Protein AF-A0A2N6EUB7-F1 (afdb_monomer_lite)

Radius of gyration: 31.18 Å; chains: 1; bounding box: 79×33×100 Å

Foldseek 3Di:
DPDPDPPPPPVVVVVVVVVVVVVVVVVVVVVVVLVVVLVVLVVVLVVLVVVLVVLVVVLVVQVVVCVVVVHPPSCPDPVNVVSVVVNVVSVVVSVVSVVVSVVSVVVDDDPPPPPPPPPDDDDDDDDDDDDD

pLDDT: mean 73.13, std 19.2, range [35.75, 94.56]

Structure (mmCIF, N/CA/C/O backbone):
data_AF-A0A2N6EUB7-F1
#
_entry.id   AF-A0A2N6EUB7-F1
#
loop_
_atom_site.group_PDB
_atom_site.id
_atom_site.type_symbol
_atom_site.label_atom_id
_atom_site.label_alt_id
_atom_site.label_comp_id
_atom_site.label_asym_id
_atom_site.label_entity_id
_atom_site.label_seq_id
_atom_site.pdbx_PDB_ins_code
_atom_site.Cartn_x
_atom_site.Cartn_y
_atom_site.Cartn_z
_atom_site.occupancy
_atom_site.B_iso_or_equiv
_atom_site.auth_seq_id
_atom_site.auth_comp_id
_atom_site.auth_asym_id
_atom_site.auth_atom_id
_atom_site.pdbx_PDB_model_num
ATOM 1 N N . MET A 1 1 ? 35.636 -4.185 -70.406 1.00 39.06 1 MET A N 1
ATOM 2 C CA . MET A 1 1 ? 34.846 -4.947 -69.420 1.00 39.06 1 MET A CA 1
ATOM 3 C C . MET A 1 1 ? 35.504 -4.738 -68.073 1.00 39.06 1 MET A C 1
ATOM 5 O O . MET A 1 1 ? 36.565 -5.309 -67.905 1.00 39.06 1 MET A O 1
ATOM 9 N N . SER A 1 2 ? 34.969 -3.853 -67.227 1.00 45.47 2 SER A N 1
ATOM 10 C CA . SER A 1 2 ? 35.241 -3.767 -65.776 1.00 45.47 2 SER A CA 1
ATOM 11 C C . SER A 1 2 ? 34.414 -2.616 -65.186 1.00 45.47 2 SER A C 1
ATOM 13 O O . SER A 1 2 ? 34.961 -1.641 -64.689 1.00 45.47 2 SER A O 1
ATOM 15 N N . GLU A 1 3 ? 33.090 -2.704 -65.286 1.00 44.22 3 GLU A N 1
ATOM 16 C CA . GLU A 1 3 ? 32.168 -1.803 -64.581 1.00 44.22 3 GLU A CA 1
ATOM 17 C C . GLU A 1 3 ? 30.992 -2.627 -64.061 1.00 44.22 3 GLU A C 1
ATOM 19 O O . GLU A 1 3 ? 29.891 -2.556 -64.580 1.00 44.22 3 GLU A O 1
ATOM 24 N N . GLU A 1 4 ? 31.244 -3.483 -63.074 1.00 44.09 4 GLU A N 1
ATOM 25 C CA . GLU A 1 4 ? 30.189 -4.172 -62.324 1.00 44.09 4 GLU A CA 1
ATOM 26 C C . GLU A 1 4 ? 30.834 -4.789 -61.083 1.00 44.09 4 GLU A C 1
ATOM 28 O O . GLU A 1 4 ? 31.310 -5.911 -61.144 1.00 44.09 4 GLU A O 1
ATOM 33 N N . LEU A 1 5 ? 30.989 -4.025 -59.991 1.00 45.25 5 LEU A N 1
ATOM 34 C CA . LEU A 1 5 ? 31.312 -4.584 -58.659 1.00 45.25 5 LEU A CA 1
ATOM 35 C C . LEU A 1 5 ? 31.194 -3.575 -57.496 1.00 45.25 5 LEU A C 1
ATOM 37 O O . LEU A 1 5 ? 31.810 -3.760 -56.451 1.00 45.25 5 LEU A O 1
ATOM 41 N N . HIS A 1 6 ? 30.420 -2.494 -57.640 1.00 41.09 6 HIS A N 1
ATOM 42 C CA . HIS A 1 6 ? 30.277 -1.492 -56.567 1.00 41.09 6 HIS A CA 1
ATOM 43 C C . HIS A 1 6 ? 28.843 -1.257 -56.073 1.00 41.09 6 HIS A C 1
ATOM 45 O O . HIS A 1 6 ? 28.646 -0.375 -55.243 1.00 41.09 6 HIS A O 1
ATOM 51 N N . SER A 1 7 ? 27.854 -2.056 -56.495 1.00 44.34 7 SER A N 1
ATOM 52 C CA . SER A 1 7 ? 26.453 -1.816 -56.105 1.00 44.34 7 SER A CA 1
ATOM 53 C C . SER A 1 7 ? 25.898 -2.723 -54.993 1.00 44.34 7 SER A C 1
ATOM 55 O O . SER A 1 7 ? 24.921 -2.341 -54.363 1.00 44.34 7 SER A O 1
ATOM 57 N N . GLU A 1 8 ? 26.511 -3.869 -54.666 1.00 46.56 8 GLU A N 1
ATOM 58 C CA . GLU A 1 8 ? 25.939 -4.806 -53.666 1.00 46.56 8 GLU A CA 1
ATOM 59 C C . GLU A 1 8 ? 26.343 -4.527 -52.202 1.00 46.56 8 GLU A C 1
ATOM 61 O O . GLU A 1 8 ? 25.700 -5.005 -51.268 1.00 46.56 8 GLU A O 1
ATOM 66 N N . ASN A 1 9 ? 27.392 -3.737 -51.943 1.00 48.81 9 ASN A N 1
ATOM 67 C CA . ASN A 1 9 ? 27.909 -3.563 -50.574 1.00 48.81 9 ASN A CA 1
ATOM 68 C C . ASN A 1 9 ? 27.291 -2.368 -49.812 1.00 48.81 9 ASN A C 1
ATOM 70 O O . ASN A 1 9 ? 27.388 -2.284 -48.584 1.00 48.81 9 ASN A O 1
ATOM 74 N N . GLN A 1 10 ? 26.638 -1.438 -50.515 1.00 49.88 10 GLN A N 1
ATOM 75 C CA . GLN A 1 10 ? 26.105 -0.204 -49.924 1.00 49.88 10 GLN A CA 1
ATOM 76 C C . GLN A 1 10 ? 24.672 -0.368 -49.381 1.00 49.88 10 GLN A C 1
ATOM 78 O O . GLN A 1 10 ? 24.338 0.244 -48.362 1.00 49.88 10 GLN A O 1
ATOM 83 N N . GLU A 1 11 ? 23.865 -1.262 -49.967 1.00 49.97 11 GLU A N 1
ATOM 84 C CA . GLU A 1 11 ? 22.542 -1.639 -49.438 1.00 49.97 11 GLU A CA 1
ATOM 85 C C . GLU A 1 11 ? 22.663 -2.352 -48.075 1.00 49.97 11 GLU A C 1
ATOM 87 O O . GLU A 1 11 ? 21.893 -2.077 -47.155 1.00 49.97 11 GLU A O 1
ATOM 92 N N . SER A 1 12 ? 23.719 -3.150 -47.851 1.00 61.69 12 SER A N 1
ATOM 93 C CA . SER A 1 12 ? 23.870 -3.914 -46.599 1.00 61.69 12 SER A CA 1
ATOM 94 C C . SER A 1 12 ? 24.212 -3.061 -45.370 1.00 61.69 12 SER A C 1
ATOM 96 O O . SER A 1 12 ? 23.801 -3.395 -44.257 1.00 61.69 12 SER A O 1
ATOM 98 N N . ARG A 1 13 ? 24.982 -1.971 -45.515 1.00 59.66 13 ARG A N 1
ATOM 99 C CA . ARG A 1 13 ? 25.450 -1.170 -44.364 1.00 59.66 13 ARG A CA 1
ATOM 100 C C . ARG A 1 13 ? 24.370 -0.211 -43.872 1.00 59.66 13 ARG A C 1
ATOM 102 O O . ARG A 1 13 ? 24.152 -0.111 -42.666 1.00 59.66 13 ARG A O 1
ATOM 109 N N . SER A 1 14 ? 23.660 0.423 -44.801 1.00 66.00 14 SER A N 1
ATOM 110 C CA . SER A 1 14 ? 22.545 1.327 -44.509 1.00 66.00 14 SER A CA 1
ATOM 111 C C . SER A 1 14 ? 21.361 0.579 -43.897 1.00 66.00 14 SER A C 1
ATOM 113 O O . SER A 1 14 ? 20.787 1.051 -42.918 1.00 66.00 14 SER A O 1
ATOM 115 N N . GLU A 1 15 ? 21.053 -0.632 -44.374 1.00 68.31 15 GLU A N 1
ATOM 116 C CA . GLU A 1 15 ? 20.043 -1.491 -43.746 1.00 68.31 15 GLU A CA 1
ATOM 117 C C . GLU A 1 15 ? 20.449 -1.976 -42.352 1.00 68.31 15 GLU A C 1
ATOM 119 O O . GLU A 1 15 ? 19.606 -2.048 -41.457 1.00 68.31 15 GLU A O 1
ATOM 124 N N . LYS A 1 16 ? 21.731 -2.295 -42.128 1.00 70.75 16 LYS A N 1
ATOM 125 C CA . LYS A 1 16 ? 22.238 -2.659 -40.794 1.00 70.75 16 LYS A CA 1
ATOM 126 C C . LYS A 1 16 ? 22.102 -1.499 -39.812 1.00 70.75 16 LYS A C 1
ATOM 128 O O . LYS A 1 16 ? 21.657 -1.727 -38.690 1.00 70.75 16 LYS A O 1
ATOM 133 N N . ILE A 1 17 ? 22.414 -0.274 -40.242 1.00 74.50 17 ILE A N 1
ATOM 134 C CA . ILE A 1 17 ? 22.230 0.941 -39.436 1.00 74.50 17 ILE A CA 1
ATOM 135 C C . ILE A 1 17 ? 20.738 1.163 -39.163 1.00 74.50 17 ILE A C 1
ATOM 137 O O . ILE A 1 17 ? 20.356 1.301 -38.008 1.00 74.50 17 ILE A O 1
ATOM 141 N N . TRP A 1 18 ? 19.868 1.067 -40.173 1.00 74.19 18 TRP A N 1
ATOM 142 C CA . TRP A 1 18 ? 18.416 1.200 -39.989 1.00 74.19 18 TRP A CA 1
ATOM 143 C C . TRP A 1 18 ? 17.823 0.148 -39.048 1.00 74.19 18 TRP A C 1
ATOM 145 O O . TRP A 1 18 ? 16.985 0.461 -38.200 1.00 74.19 18 TRP A O 1
ATOM 155 N N . ARG A 1 19 ? 18.261 -1.109 -39.160 1.00 68.62 19 ARG A N 1
ATOM 156 C CA . ARG A 1 19 ? 17.838 -2.192 -38.262 1.00 68.62 19 ARG A CA 1
ATOM 157 C C . ARG A 1 19 ? 18.368 -1.985 -36.847 1.00 68.62 19 ARG A C 1
ATOM 159 O O . ARG A 1 19 ? 17.623 -2.242 -35.906 1.00 68.62 19 ARG A O 1
ATOM 166 N N . ALA A 1 20 ? 19.605 -1.515 -36.688 1.00 65.44 20 ALA A N 1
ATOM 167 C CA . ALA A 1 20 ? 20.175 -1.178 -35.387 1.00 65.44 20 ALA A CA 1
ATOM 168 C C . ALA A 1 20 ? 19.400 -0.025 -34.738 1.00 65.44 20 ALA A C 1
ATOM 170 O O . ALA A 1 20 ? 18.881 -0.194 -33.642 1.00 65.44 20 ALA A O 1
ATOM 171 N N . THR A 1 21 ? 19.190 1.084 -35.449 1.00 67.25 21 THR A N 1
ATOM 172 C CA . THR A 1 21 ? 18.419 2.237 -34.967 1.00 67.25 21 THR A CA 1
ATOM 173 C C . THR A 1 21 ? 16.974 1.862 -34.633 1.00 67.25 21 THR A C 1
ATOM 175 O O . THR A 1 21 ? 16.490 2.213 -33.560 1.00 67.25 21 THR A O 1
ATOM 178 N N . ARG A 1 22 ? 16.283 1.078 -35.476 1.00 66.31 22 ARG A N 1
ATOM 179 C CA . ARG A 1 22 ? 14.918 0.595 -35.186 1.00 66.31 22 ARG A CA 1
ATOM 180 C C . ARG A 1 22 ? 14.870 -0.298 -33.947 1.00 66.31 22 ARG A C 1
ATOM 182 O O . ARG A 1 22 ? 13.934 -0.183 -33.160 1.00 66.31 22 ARG A O 1
ATOM 189 N N . ARG A 1 23 ? 15.857 -1.180 -33.764 1.00 64.88 23 ARG A N 1
ATOM 190 C CA . ARG A 1 23 ? 15.958 -2.032 -32.569 1.00 64.88 23 ARG A CA 1
ATOM 191 C C . ARG A 1 23 ? 16.244 -1.209 -31.319 1.00 64.88 23 ARG A C 1
ATOM 193 O O . ARG A 1 23 ? 15.589 -1.441 -30.311 1.00 64.88 23 ARG A O 1
ATOM 200 N N . THR A 1 24 ? 17.144 -0.231 -31.388 1.00 68.00 24 THR A N 1
ATOM 201 C CA . THR A 1 24 ? 17.463 0.653 -30.260 1.00 68.00 24 THR A CA 1
ATOM 202 C C . THR A 1 24 ? 16.269 1.518 -29.877 1.00 68.00 24 THR A C 1
ATOM 204 O O . THR A 1 24 ? 15.943 1.582 -28.700 1.00 68.00 24 THR A O 1
ATOM 207 N N . ILE A 1 25 ? 15.555 2.105 -30.844 1.00 62.03 25 ILE A N 1
ATOM 208 C CA . ILE A 1 25 ? 14.330 2.876 -30.576 1.00 62.03 25 ILE A CA 1
ATOM 209 C C . ILE A 1 25 ? 13.258 1.971 -29.962 1.00 62.03 25 ILE A C 1
ATOM 211 O O . ILE A 1 25 ? 12.709 2.298 -28.915 1.00 62.03 25 ILE A O 1
ATOM 215 N N . SER A 1 26 ? 13.001 0.804 -30.562 1.00 61.91 26 SER A N 1
ATOM 216 C CA . SER A 1 26 ? 12.022 -0.159 -30.042 1.00 61.91 26 SER A CA 1
ATOM 217 C C . SER A 1 26 ? 12.367 -0.627 -28.625 1.00 61.91 26 SER A C 1
ATOM 219 O O . SER A 1 26 ? 11.474 -0.747 -27.792 1.00 61.91 26 SER A O 1
ATOM 221 N N . SER A 1 27 ? 13.647 -0.876 -28.346 1.00 66.62 27 SER A N 1
ATOM 222 C CA . SER A 1 27 ? 14.140 -1.283 -27.028 1.00 66.62 27 SER A CA 1
ATOM 223 C C . SER A 1 27 ? 14.044 -0.142 -26.013 1.00 66.62 27 SER A C 1
ATOM 225 O O . SER A 1 27 ? 13.518 -0.335 -24.923 1.00 66.62 27 SER A O 1
ATOM 227 N N . ALA A 1 28 ? 14.452 1.075 -26.378 1.00 62.16 28 ALA A N 1
ATOM 228 C CA . ALA A 1 28 ? 14.370 2.249 -25.513 1.00 62.16 28 ALA A CA 1
ATOM 229 C C . ALA A 1 28 ? 12.917 2.606 -25.162 1.00 62.16 28 ALA A C 1
ATOM 231 O O . ALA A 1 28 ? 12.615 2.870 -24.001 1.00 62.16 28 ALA A O 1
ATOM 232 N N . THR A 1 29 ? 11.993 2.551 -26.131 1.00 64.31 29 THR A N 1
ATOM 233 C CA . THR A 1 29 ? 10.558 2.757 -25.873 1.00 64.31 29 THR A CA 1
ATOM 234 C C . THR A 1 29 ? 9.980 1.652 -24.985 1.00 64.31 29 THR A C 1
ATOM 236 O O . THR A 1 29 ? 9.208 1.943 -24.073 1.00 64.31 29 THR A O 1
ATOM 239 N N . PHE A 1 30 ? 10.377 0.392 -25.194 1.00 66.62 30 PHE A N 1
ATOM 240 C CA . PHE A 1 30 ? 9.962 -0.725 -24.343 1.00 66.62 30 PHE A CA 1
ATOM 241 C C . PHE A 1 30 ? 10.462 -0.569 -22.894 1.00 66.62 30 PHE A C 1
ATOM 243 O O . PHE A 1 30 ? 9.667 -0.670 -21.960 1.00 66.62 30 PHE A O 1
ATOM 250 N N . ARG A 1 31 ? 11.740 -0.213 -22.702 1.00 69.31 31 ARG A N 1
ATOM 251 C CA . ARG A 1 31 ? 12.343 0.050 -21.380 1.00 69.31 31 ARG A CA 1
ATOM 252 C C . ARG A 1 31 ? 11.696 1.246 -20.676 1.00 69.31 31 ARG A C 1
ATOM 254 O O . ARG A 1 31 ? 11.386 1.158 -19.492 1.00 69.31 31 ARG A O 1
ATOM 261 N N . ALA A 1 32 ? 11.426 2.336 -21.398 1.00 72.62 32 ALA A N 1
ATOM 262 C CA . ALA A 1 32 ? 10.741 3.506 -20.844 1.00 72.62 32 ALA A CA 1
ATOM 263 C C . ALA A 1 32 ? 9.320 3.167 -20.364 1.00 72.62 32 ALA A C 1
ATOM 265 O O . ALA A 1 32 ? 8.902 3.603 -19.289 1.00 72.62 32 ALA A O 1
ATOM 266 N N . ASN A 1 33 ? 8.596 2.340 -21.125 1.00 77.12 33 ASN A N 1
ATOM 267 C CA . ASN A 1 33 ? 7.281 1.856 -20.718 1.00 77.12 33 ASN A CA 1
ATOM 268 C C . ASN A 1 33 ? 7.369 0.987 -19.456 1.00 77.12 33 ASN A C 1
ATOM 270 O O . ASN A 1 33 ? 6.616 1.228 -18.516 1.00 77.12 33 ASN A O 1
ATOM 274 N N . GLN A 1 34 ? 8.307 0.039 -19.381 1.00 75.31 34 GLN A N 1
ATOM 275 C CA . GLN A 1 34 ? 8.497 -0.783 -18.179 1.00 75.31 34 GLN A CA 1
ATOM 276 C C . GLN A 1 34 ? 8.876 0.047 -16.947 1.00 75.31 34 GLN A C 1
ATOM 278 O O . GLN A 1 34 ? 8.294 -0.151 -15.881 1.00 75.31 34 GLN A O 1
ATOM 283 N N . TYR A 1 35 ? 9.764 1.036 -17.088 1.00 79.50 35 TYR A N 1
ATOM 284 C CA . TYR A 1 35 ? 10.100 1.947 -15.992 1.00 79.50 35 TYR A CA 1
ATOM 285 C C . TYR A 1 35 ? 8.871 2.710 -15.492 1.00 79.50 35 TYR A C 1
ATOM 287 O O . TYR A 1 35 ? 8.626 2.780 -14.287 1.00 79.50 35 TYR A O 1
ATOM 295 N N . LYS A 1 36 ? 8.044 3.223 -16.412 1.00 85.06 36 LYS A N 1
ATOM 296 C CA . LYS A 1 36 ? 6.778 3.876 -16.066 1.00 85.06 36 LYS A CA 1
ATOM 297 C C . LYS A 1 36 ? 5.860 2.943 -15.270 1.00 85.06 36 LYS A C 1
ATOM 299 O O . LYS A 1 36 ? 5.290 3.379 -14.272 1.00 85.06 36 LYS A O 1
ATOM 304 N N . TYR A 1 37 ? 5.743 1.674 -15.667 1.00 84.25 37 TYR A N 1
ATOM 305 C CA . TYR A 1 37 ? 4.953 0.686 -14.924 1.00 84.25 37 TYR A CA 1
ATOM 306 C C . TYR A 1 37 ? 5.517 0.418 -13.524 1.00 84.25 37 TYR A C 1
ATOM 308 O O . TYR A 1 37 ? 4.749 0.407 -12.565 1.00 84.25 37 TYR A O 1
ATOM 316 N N . VAL A 1 38 ? 6.839 0.272 -13.378 1.00 84.62 38 VAL A N 1
ATOM 317 C CA . VAL A 1 38 ? 7.488 0.090 -12.066 1.00 84.62 38 VAL A CA 1
ATOM 318 C C . VAL A 1 38 ? 7.243 1.292 -11.160 1.00 84.62 38 VAL A C 1
ATOM 320 O O . VAL A 1 38 ? 6.888 1.123 -9.996 1.00 84.62 38 VAL A O 1
ATOM 323 N N . VAL A 1 39 ? 7.414 2.512 -11.676 1.00 86.88 39 VAL A N 1
ATOM 324 C CA . VAL A 1 39 ? 7.174 3.737 -10.902 1.00 86.88 39 VAL A CA 1
ATOM 325 C C . VAL A 1 39 ? 5.714 3.825 -10.469 1.00 86.88 39 VAL A C 1
ATOM 327 O O . VAL A 1 39 ? 5.458 4.092 -9.297 1.00 86.88 39 VAL A O 1
ATOM 330 N N . GLN A 1 40 ? 4.764 3.545 -11.364 1.00 85.62 40 GLN A N 1
ATOM 331 C CA . GLN A 1 40 ? 3.343 3.549 -11.014 1.00 85.62 40 GLN A CA 1
ATOM 332 C C . GLN A 1 40 ? 3.030 2.519 -9.921 1.00 85.62 40 GLN A C 1
ATOM 334 O O . GLN A 1 40 ? 2.434 2.873 -8.910 1.00 85.62 40 GLN A O 1
ATOM 339 N N . LYS A 1 41 ? 3.514 1.279 -10.058 1.00 88.62 41 LYS A N 1
ATOM 340 C CA . LYS A 1 41 ? 3.318 0.237 -9.039 1.00 88.62 41 LYS A CA 1
ATOM 341 C C . LYS A 1 41 ? 3.960 0.594 -7.699 1.00 88.62 41 LYS A C 1
ATOM 343 O O . LYS A 1 41 ? 3.388 0.304 -6.656 1.00 88.62 41 LYS A O 1
ATOM 348 N N . LYS A 1 42 ? 5.115 1.269 -7.698 1.00 87.56 42 LYS A N 1
ATOM 349 C CA . LYS A 1 42 ? 5.736 1.789 -6.467 1.00 87.56 42 LYS A CA 1
ATOM 350 C C . LYS A 1 42 ? 4.900 2.879 -5.802 1.00 87.56 42 LYS A C 1
ATOM 352 O O . LYS A 1 42 ? 4.830 2.920 -4.576 1.00 87.56 42 LYS A O 1
ATOM 357 N N . ILE A 1 43 ? 4.281 3.761 -6.588 1.00 91.62 43 ILE A N 1
ATOM 358 C CA . ILE A 1 43 ? 3.345 4.766 -6.070 1.00 91.62 43 ILE A CA 1
ATOM 359 C C . ILE A 1 43 ? 2.149 4.064 -5.424 1.00 91.62 43 ILE A C 1
ATOM 361 O O . ILE A 1 43 ? 1.791 4.394 -4.292 1.00 91.62 43 ILE A O 1
ATOM 365 N N . ASP A 1 44 ? 1.585 3.066 -6.105 1.00 90.25 44 ASP A N 1
ATOM 366 C CA . ASP A 1 44 ? 0.447 2.293 -5.610 1.00 90.25 44 ASP A CA 1
ATOM 367 C C . ASP A 1 44 ? 0.811 1.540 -4.316 1.00 90.25 44 ASP A C 1
ATOM 369 O O . ASP A 1 44 ? 0.077 1.618 -3.331 1.00 90.25 44 ASP A O 1
ATOM 373 N N . LEU A 1 45 ? 1.991 0.910 -4.261 1.00 90.56 45 LEU A N 1
ATOM 374 C CA . LEU A 1 45 ? 2.525 0.260 -3.058 1.00 90.56 45 LEU A CA 1
ATOM 375 C C . LEU A 1 45 ? 2.670 1.255 -1.898 1.00 90.56 45 LEU A C 1
ATOM 377 O O . LEU A 1 45 ? 2.234 0.986 -0.780 1.00 90.56 45 LEU A O 1
ATOM 381 N N . GLY A 1 46 ? 3.220 2.443 -2.163 1.00 90.06 46 GLY A N 1
ATOM 382 C CA . GLY A 1 46 ? 3.323 3.506 -1.165 1.00 90.06 46 GLY A CA 1
ATOM 383 C C . GLY A 1 46 ? 1.958 3.972 -0.646 1.00 90.06 46 GLY A C 1
ATOM 384 O O . GLY A 1 46 ? 1.810 4.247 0.545 1.00 90.06 46 GLY A O 1
ATOM 385 N N . ALA A 1 47 ? 0.943 4.037 -1.510 1.00 93.12 47 ALA A N 1
ATOM 386 C CA . ALA A 1 47 ? -0.425 4.351 -1.103 1.00 93.12 47 ALA A CA 1
ATOM 387 C C . ALA A 1 47 ? -1.036 3.242 -0.229 1.00 93.12 47 ALA A C 1
ATOM 389 O O . ALA A 1 47 ? -1.703 3.547 0.764 1.00 93.12 47 ALA A O 1
ATOM 390 N N . VAL A 1 48 ? -0.775 1.969 -0.548 1.00 92.19 48 VAL A N 1
ATOM 391 C CA . VAL A 1 48 ? -1.200 0.822 0.270 1.00 92.19 48 VAL A CA 1
ATOM 392 C C . VAL A 1 48 ? -0.538 0.857 1.648 1.00 92.19 48 VAL A C 1
ATOM 394 O O . VAL A 1 48 ? -1.248 0.735 2.644 1.00 92.19 48 VAL A O 1
ATOM 397 N N . HIS A 1 49 ? 0.772 1.108 1.736 1.00 92.31 49 HIS A N 1
ATOM 398 C CA . HIS A 1 49 ? 1.474 1.235 3.021 1.00 92.31 49 HIS A CA 1
ATOM 399 C C . HIS A 1 49 ? 0.905 2.361 3.888 1.00 92.31 49 HIS A C 1
ATOM 401 O O . HIS A 1 49 ? 0.549 2.119 5.038 1.00 92.31 49 HIS A O 1
ATOM 407 N N . LYS A 1 50 ? 0.674 3.552 3.319 1.00 93.94 50 LYS A N 1
ATOM 408 C CA . LYS A 1 50 ? 0.014 4.652 4.049 1.00 93.94 50 LYS A CA 1
ATOM 409 C C . LYS A 1 50 ? -1.363 4.257 4.581 1.00 93.94 50 LYS A C 1
ATOM 411 O O . LYS A 1 50 ? -1.754 4.668 5.670 1.00 93.94 50 LYS A O 1
ATOM 416 N N . LYS A 1 51 ? -2.118 3.467 3.814 1.00 92.56 51 LYS A N 1
ATOM 417 C CA . LYS A 1 51 ? -3.432 2.978 4.236 1.00 92.56 51 LYS A CA 1
ATOM 418 C C . LYS A 1 51 ? -3.326 1.951 5.365 1.00 92.56 51 LYS A C 1
ATOM 420 O O . LYS A 1 51 ? -4.161 1.976 6.262 1.00 92.56 51 LYS A O 1
ATOM 425 N N . ILE A 1 52 ? -2.312 1.085 5.344 1.00 91.81 52 ILE A N 1
ATOM 426 C CA . ILE A 1 52 ? -2.017 0.157 6.447 1.00 91.81 52 ILE A CA 1
ATOM 427 C C . ILE A 1 52 ? -1.697 0.940 7.722 1.00 91.81 52 ILE A C 1
ATOM 429 O O . ILE A 1 52 ? -2.300 0.665 8.756 1.00 91.81 52 ILE A O 1
ATOM 433 N N . ASP A 1 53 ? -0.828 1.949 7.639 1.00 93.56 53 ASP A N 1
ATOM 434 C CA . ASP A 1 53 ? -0.461 2.783 8.790 1.00 93.56 53 ASP A CA 1
ATOM 435 C C . ASP A 1 53 ? -1.680 3.500 9.381 1.00 93.56 53 ASP A C 1
ATOM 437 O O . ASP A 1 53 ? -1.887 3.501 10.595 1.00 93.56 53 ASP A O 1
ATOM 441 N N . GLN A 1 54 ? -2.543 4.046 8.519 1.00 94.56 54 GLN A N 1
ATOM 442 C CA . GLN A 1 54 ? -3.785 4.686 8.943 1.00 94.56 54 GLN A CA 1
ATOM 443 C C . GLN A 1 54 ? -4.730 3.709 9.661 1.00 94.56 54 GLN A C 1
ATOM 445 O O . GLN A 1 54 ? -5.308 4.074 10.684 1.00 94.56 54 GLN A O 1
ATOM 450 N N . LEU A 1 55 ? -4.882 2.477 9.160 1.00 92.00 55 LEU A N 1
ATOM 451 C CA . LEU A 1 55 ? -5.721 1.466 9.815 1.00 92.00 55 LEU A CA 1
ATOM 452 C C . LEU A 1 55 ? -5.103 0.955 11.121 1.00 92.00 55 LEU A C 1
ATOM 454 O O . LEU A 1 55 ? -5.846 0.659 12.050 1.00 92.00 55 LEU A O 1
ATOM 458 N N . HIS A 1 56 ? -3.772 0.873 11.233 1.00 93.31 56 HIS A N 1
ATOM 459 C CA . HIS A 1 56 ? -3.120 0.584 12.515 1.00 93.31 56 HIS A CA 1
ATOM 460 C C . HIS A 1 56 ? -3.401 1.685 13.544 1.00 93.31 56 HIS A C 1
ATOM 462 O O . HIS A 1 56 ? -3.707 1.372 14.693 1.00 93.31 56 HIS A O 1
ATOM 468 N N . ALA A 1 57 ? -3.340 2.958 13.142 1.00 94.19 57 ALA A N 1
ATOM 469 C CA . ALA A 1 57 ? -3.672 4.077 14.022 1.00 94.19 57 ALA A CA 1
ATOM 470 C C . ALA A 1 57 ? -5.152 4.056 14.445 1.00 94.19 57 ALA A C 1
ATOM 472 O O . ALA A 1 57 ? -5.462 4.268 15.616 1.00 94.19 57 ALA A O 1
ATOM 473 N N . GLU A 1 58 ? -6.062 3.760 13.513 1.00 92.38 58 GLU A N 1
ATOM 474 C CA . GLU A 1 58 ? -7.495 3.617 13.792 1.00 92.38 58 GLU A CA 1
ATOM 475 C C . GLU A 1 58 ? -7.779 2.448 14.743 1.00 92.38 58 GLU A C 1
ATOM 477 O O . GLU A 1 58 ? -8.513 2.613 15.715 1.00 92.38 58 GLU A O 1
ATOM 482 N N . LEU A 1 59 ? -7.147 1.295 14.513 1.00 91.62 59 LEU A N 1
ATOM 483 C CA . LEU A 1 59 ? -7.257 0.129 15.384 1.00 91.62 59 LEU A CA 1
ATOM 484 C C . LEU A 1 59 ? -6.730 0.429 16.793 1.00 91.62 59 LEU A C 1
ATOM 486 O O . LEU A 1 59 ? -7.387 0.082 17.770 1.00 91.62 59 LEU A O 1
ATOM 490 N N . GLY A 1 60 ? -5.574 1.089 16.902 1.00 91.50 60 GLY A N 1
ATOM 491 C CA . GLY A 1 60 ? -5.008 1.502 18.188 1.00 91.50 60 GLY A CA 1
ATOM 492 C C . GLY A 1 60 ? -5.961 2.416 18.951 1.00 91.50 60 GLY A C 1
ATOM 493 O O . GLY A 1 60 ? -6.315 2.118 20.087 1.00 91.50 60 GLY A O 1
ATOM 494 N N . LYS A 1 61 ? -6.476 3.452 18.278 1.00 92.69 61 LYS A N 1
ATOM 495 C CA . LYS A 1 61 ? -7.469 4.357 18.862 1.00 92.69 61 LYS A CA 1
ATOM 496 C C . LYS A 1 61 ? -8.721 3.610 19.325 1.00 92.69 61 LYS A C 1
ATOM 498 O O . LYS A 1 61 ? -9.199 3.844 20.425 1.00 92.69 61 LYS A O 1
ATOM 503 N N . MET A 1 62 ? -9.238 2.691 18.515 1.00 89.38 62 MET A N 1
ATOM 504 C CA . MET A 1 62 ? -10.423 1.908 18.866 1.00 89.38 62 MET A CA 1
ATOM 505 C C . MET A 1 62 ? -10.183 1.019 20.090 1.00 89.38 62 MET A C 1
ATOM 507 O O . MET A 1 62 ? -11.069 0.882 20.934 1.00 89.38 62 MET A O 1
ATOM 511 N N . ILE A 1 63 ? -8.993 0.426 20.207 1.00 89.31 63 ILE A N 1
ATOM 512 C CA . ILE A 1 63 ? -8.601 -0.352 21.386 1.00 89.31 63 ILE A CA 1
ATOM 513 C C . ILE A 1 63 ? -8.532 0.549 22.621 1.00 89.31 63 ILE A C 1
ATOM 515 O O . ILE A 1 63 ? -9.066 0.168 23.665 1.00 89.31 63 ILE A O 1
ATOM 519 N N . ASP A 1 64 ? -7.928 1.730 22.499 1.00 90.44 64 ASP A N 1
ATOM 520 C CA . ASP A 1 64 ? -7.832 2.702 23.589 1.00 90.44 64 ASP A CA 1
ATOM 521 C C . ASP A 1 64 ? -9.224 3.171 24.040 1.00 90.44 64 ASP A C 1
ATOM 523 O O . ASP A 1 64 ? -9.555 3.028 25.218 1.00 90.44 64 ASP A O 1
ATOM 527 N N . ASP A 1 65 ? -10.087 3.587 23.106 1.00 90.62 65 ASP A N 1
ATOM 528 C CA . ASP A 1 65 ? -11.473 3.999 23.373 1.00 90.62 65 ASP A CA 1
ATOM 529 C C . ASP A 1 65 ? -12.261 2.872 24.076 1.00 90.62 65 ASP A C 1
ATOM 531 O O . ASP A 1 65 ? -12.994 3.096 25.044 1.00 90.62 65 ASP A O 1
ATOM 535 N N . CYS A 1 66 ? -12.093 1.621 23.630 1.00 88.25 66 CYS A N 1
ATOM 536 C CA . CYS A 1 66 ? -12.744 0.472 24.261 1.00 88.25 66 CYS A CA 1
ATOM 537 C C . CYS A 1 66 ? -12.219 0.203 25.676 1.00 88.25 66 CYS A C 1
ATOM 539 O O . CYS A 1 66 ? -12.988 -0.197 26.555 1.00 88.25 66 CYS A O 1
ATOM 541 N N . ARG A 1 67 ? -10.919 0.405 25.898 1.00 88.56 67 ARG A N 1
ATOM 542 C CA . ARG A 1 67 ? -10.281 0.212 27.200 1.00 88.56 67 ARG A CA 1
ATOM 543 C C . ARG A 1 67 ? -10.710 1.290 28.192 1.00 88.56 67 ARG A C 1
ATOM 545 O O . ARG A 1 67 ? -10.988 0.958 29.343 1.00 88.56 67 ARG A O 1
ATOM 552 N N . GLU A 1 68 ? -10.817 2.540 27.752 1.00 91.44 68 GLU A N 1
ATOM 553 C CA . GLU A 1 68 ? -11.354 3.649 28.549 1.00 91.44 68 GLU A CA 1
ATOM 554 C C . GLU A 1 68 ? -12.828 3.432 28.912 1.00 91.44 68 GLU A C 1
ATOM 556 O O . GLU A 1 68 ? -13.230 3.679 30.049 1.00 91.44 68 GLU A O 1
ATOM 561 N N . ALA A 1 69 ? -13.617 2.877 27.989 1.00 89.56 69 ALA A N 1
ATOM 562 C CA . ALA A 1 69 ? -15.004 2.486 28.239 1.00 89.56 69 ALA A CA 1
ATOM 563 C C . ALA A 1 69 ? -15.154 1.245 29.149 1.00 89.56 69 ALA A C 1
ATOM 565 O O . ALA A 1 69 ? -16.274 0.870 29.501 1.00 89.56 69 ALA A O 1
ATOM 566 N N . GLY A 1 70 ? -14.052 0.593 29.539 1.00 87.56 70 GLY A N 1
ATOM 567 C CA . GLY A 1 70 ? -14.057 -0.584 30.412 1.00 87.56 70 GLY A CA 1
ATOM 568 C C . GLY A 1 70 ? -14.486 -1.884 29.724 1.00 87.56 70 GLY A C 1
ATOM 569 O O . GLY A 1 70 ? -14.860 -2.843 30.401 1.00 87.56 70 GLY A O 1
ATOM 570 N N . HIS A 1 71 ? -14.447 -1.946 28.390 1.00 85.38 71 HIS A N 1
ATOM 571 C CA . HIS A 1 71 ? -14.758 -3.167 27.651 1.00 85.38 71 HIS A CA 1
ATOM 572 C C . HIS A 1 71 ? -13.614 -4.185 27.756 1.00 85.38 71 HIS A C 1
ATOM 574 O O . HIS A 1 71 ? -12.459 -3.883 27.467 1.00 85.38 71 HIS A O 1
ATOM 580 N N . SER A 1 72 ? -13.943 -5.422 28.130 1.00 78.00 72 SER A N 1
ATOM 581 C CA . SER A 1 72 ? -12.981 -6.520 28.301 1.00 78.00 72 SER A CA 1
ATOM 582 C C . SER A 1 72 ? -12.795 -7.385 27.047 1.00 78.00 72 SER A C 1
ATOM 584 O O . SER A 1 72 ? -11.729 -7.966 26.867 1.00 78.00 72 SER A O 1
ATOM 586 N N . GLN A 1 73 ? -13.789 -7.442 26.153 1.00 82.69 73 GLN A N 1
ATOM 587 C CA . GLN A 1 73 ? -13.769 -8.254 24.923 1.00 82.69 73 GLN A CA 1
ATOM 588 C C . GLN A 1 73 ? -13.600 -7.392 23.662 1.00 82.69 73 GLN A C 1
ATOM 590 O O . GLN A 1 73 ? -14.413 -7.414 22.743 1.00 82.69 73 GLN A O 1
ATOM 595 N N . ILE A 1 74 ? -12.532 -6.595 23.624 1.00 84.38 74 ILE A N 1
ATOM 596 C CA . ILE A 1 74 ? -12.259 -5.634 22.540 1.00 84.38 74 ILE A CA 1
ATOM 597 C C . ILE A 1 74 ? -12.038 -6.347 21.195 1.00 84.38 74 ILE A C 1
ATOM 599 O O . ILE A 1 74 ? -12.552 -5.915 20.169 1.00 84.38 74 ILE A O 1
ATOM 603 N N . MET A 1 75 ? -11.322 -7.473 21.212 1.00 82.38 75 MET A N 1
ATOM 604 C CA . MET A 1 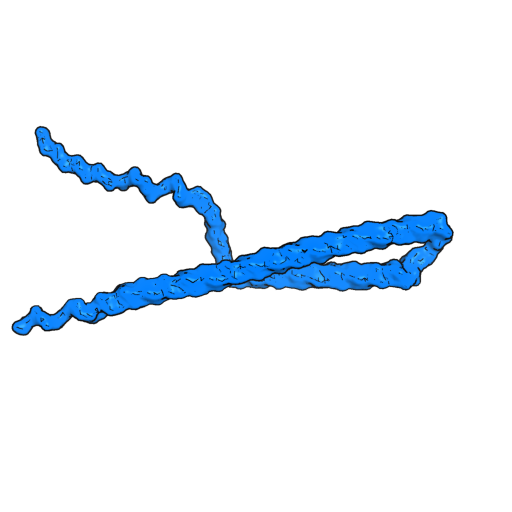75 ? -10.959 -8.231 20.006 1.00 82.38 75 MET A CA 1
ATOM 605 C C . MET A 1 75 ? -12.121 -9.019 19.389 1.00 82.38 75 MET A C 1
ATOM 607 O O . MET A 1 75 ? -12.027 -9.439 18.241 1.00 82.38 75 MET A O 1
ATOM 611 N N . GLU A 1 76 ? -13.209 -9.225 20.133 1.00 86.62 76 GLU A N 1
ATOM 612 C CA . GLU A 1 76 ? -14.411 -9.911 19.641 1.00 86.62 76 GLU A CA 1
ATOM 613 C C . GLU A 1 76 ? -15.406 -8.935 19.000 1.00 86.62 76 GLU A C 1
ATOM 615 O O . GLU A 1 76 ? -16.410 -9.354 18.424 1.00 86.62 76 GLU A O 1
ATOM 620 N N . ARG A 1 77 ? -15.145 -7.622 19.086 1.00 86.31 77 ARG A N 1
ATOM 621 C CA . ARG A 1 77 ? -16.001 -6.620 18.455 1.00 86.31 77 ARG A CA 1
ATOM 622 C C . ARG A 1 77 ? -15.875 -6.728 16.944 1.00 86.31 77 ARG A C 1
ATOM 624 O O . ARG A 1 77 ? -14.775 -6.709 16.394 1.00 86.31 77 ARG A O 1
ATOM 631 N N . ASP A 1 78 ? -17.024 -6.764 16.284 1.00 87.81 78 ASP A N 1
ATOM 632 C CA . ASP A 1 78 ? -17.119 -6.894 14.832 1.00 87.81 78 ASP A CA 1
ATOM 633 C C . ASP A 1 78 ? -16.305 -5.815 14.097 1.00 87.81 78 ASP A C 1
ATOM 635 O O 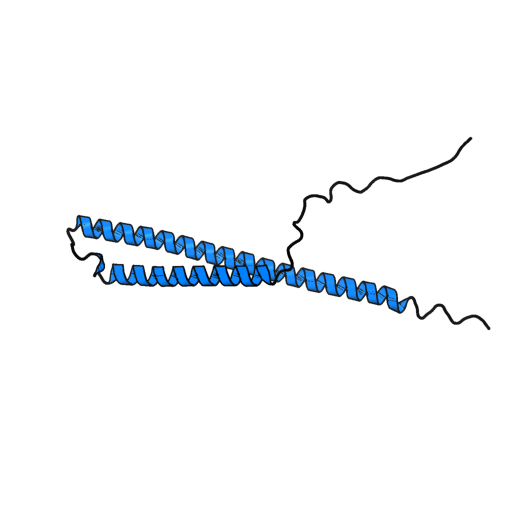. ASP A 1 78 ? -15.596 -6.107 13.141 1.00 87.81 78 ASP A O 1
ATOM 639 N N . GLU A 1 79 ? -16.298 -4.582 14.611 1.00 86.38 79 GLU A N 1
ATOM 640 C CA . GLU A 1 79 ? -15.517 -3.467 14.058 1.00 86.38 79 GLU A CA 1
ATOM 641 C C . GLU A 1 79 ? -14.005 -3.746 14.043 1.00 86.38 79 GLU A C 1
ATOM 643 O O . GLU A 1 79 ? -13.340 -3.517 13.029 1.00 86.38 79 GLU A O 1
ATOM 648 N N . VAL A 1 80 ? -13.470 -4.305 15.135 1.00 87.38 80 VAL A N 1
ATOM 649 C CA . VAL A 1 80 ? -12.052 -4.676 15.263 1.00 87.38 80 VAL A CA 1
ATOM 650 C C . VAL A 1 80 ? -11.718 -5.827 14.317 1.00 87.38 80 VAL A C 1
ATOM 652 O O . VAL A 1 80 ? -10.721 -5.772 13.596 1.00 87.38 80 VAL A O 1
ATOM 655 N N . VAL A 1 81 ? -12.583 -6.841 14.252 1.00 90.31 81 VAL A N 1
ATOM 656 C CA . VAL A 1 81 ? -12.426 -7.988 13.346 1.00 90.31 81 VAL A CA 1
ATOM 657 C C . VAL A 1 81 ? -12.439 -7.541 11.879 1.00 90.31 81 VAL A C 1
ATOM 659 O O . VAL A 1 81 ? -11.574 -7.939 11.095 1.00 90.31 81 VAL A O 1
ATOM 662 N N . GLN A 1 82 ? -13.359 -6.653 11.497 1.00 91.50 82 GLN A N 1
ATOM 663 C CA . GLN A 1 82 ? -13.411 -6.084 10.149 1.00 91.50 82 GLN A CA 1
ATOM 664 C C . GLN A 1 82 ? -12.157 -5.267 9.812 1.00 91.50 82 GLN A C 1
ATOM 666 O O . GLN A 1 82 ? -11.655 -5.349 8.686 1.00 91.50 82 GLN A O 1
ATOM 671 N N . LEU A 1 83 ? -11.646 -4.477 10.760 1.00 90.56 83 LEU A N 1
ATOM 672 C CA . LEU A 1 83 ? -10.400 -3.722 10.606 1.00 90.56 83 LEU A CA 1
ATOM 673 C C . LEU A 1 83 ? -9.217 -4.654 10.344 1.00 90.56 83 LEU A C 1
ATOM 675 O O . LEU A 1 83 ? -8.484 -4.444 9.378 1.00 90.56 83 LEU A O 1
ATOM 679 N N . LEU A 1 84 ? -9.082 -5.717 11.137 1.00 90.00 84 LEU A N 1
ATOM 680 C CA . LEU A 1 84 ? -8.034 -6.723 10.971 1.00 90.00 84 LEU A CA 1
ATOM 681 C C . LEU A 1 84 ? -8.126 -7.424 9.608 1.00 90.00 84 LEU A C 1
ATOM 683 O O . LEU A 1 84 ? -7.123 -7.519 8.904 1.00 90.00 84 LEU A O 1
ATOM 687 N N . HIS A 1 85 ? -9.326 -7.808 9.163 1.00 93.12 85 HIS A N 1
ATOM 688 C CA . HIS A 1 85 ? -9.517 -8.398 7.832 1.00 93.12 85 HIS A CA 1
ATOM 689 C C . HIS A 1 85 ? -9.134 -7.453 6.686 1.00 93.12 85 HIS A C 1
ATOM 691 O O . HIS A 1 85 ? -8.521 -7.877 5.697 1.00 93.12 85 HIS A O 1
ATOM 697 N N . LYS A 1 86 ? -9.479 -6.164 6.796 1.00 91.00 86 LYS A N 1
ATOM 698 C CA . LYS A 1 86 ? -9.046 -5.146 5.824 1.00 91.00 86 LYS A CA 1
ATOM 699 C C . LYS A 1 86 ? -7.525 -5.019 5.824 1.00 91.00 86 LYS A C 1
ATOM 701 O O . LYS A 1 86 ? -6.926 -4.912 4.756 1.00 91.00 86 LYS A O 1
ATOM 706 N N . LEU A 1 87 ? -6.907 -5.073 6.998 1.00 91.69 87 LEU A N 1
ATOM 707 C CA . LEU A 1 87 ? -5.467 -4.954 7.163 1.00 91.69 87 LEU A CA 1
ATOM 708 C C . LEU A 1 87 ? -4.720 -6.139 6.544 1.00 91.69 87 LEU A C 1
ATOM 710 O O . LEU A 1 87 ? -3.766 -5.937 5.794 1.00 91.69 87 LEU A O 1
ATOM 714 N N . ASP A 1 88 ? -5.207 -7.357 6.763 1.00 92.31 88 ASP A N 1
ATOM 715 C CA . ASP A 1 88 ? -4.682 -8.564 6.120 1.00 92.31 88 ASP A CA 1
ATOM 716 C C . ASP A 1 88 ? -4.821 -8.504 4.597 1.00 92.31 88 ASP A C 1
ATOM 718 O O . ASP A 1 88 ? -3.906 -8.880 3.863 1.00 92.31 88 ASP A O 1
ATOM 722 N N . SER A 1 89 ? -5.951 -7.990 4.106 1.00 92.69 89 SER A N 1
ATOM 723 C CA . SER A 1 89 ? -6.180 -7.817 2.669 1.00 92.69 89 SER A CA 1
ATOM 724 C C . SER A 1 89 ? -5.196 -6.817 2.057 1.00 92.69 89 SER A C 1
ATOM 726 O O . SER A 1 89 ? -4.655 -7.067 0.981 1.00 92.69 89 SER A O 1
ATOM 728 N N . LEU A 1 90 ? -4.911 -5.711 2.750 1.00 90.94 90 LEU A N 1
ATOM 729 C CA . LEU A 1 90 ? -3.934 -4.720 2.295 1.00 90.94 90 LEU A CA 1
ATOM 730 C C . LEU A 1 90 ? -2.498 -5.239 2.366 1.00 90.94 90 LEU A C 1
ATOM 732 O O . LEU A 1 90 ? -1.732 -4.977 1.446 1.00 90.94 90 LEU A O 1
ATOM 736 N N . LYS A 1 91 ? -2.138 -6.013 3.395 1.00 91.38 91 LYS A N 1
ATOM 737 C CA . LYS A 1 91 ? -0.826 -6.677 3.476 1.00 91.38 91 LYS A CA 1
ATOM 738 C C . LYS A 1 91 ? -0.611 -7.641 2.309 1.00 91.38 91 LYS A C 1
ATOM 740 O O . LYS A 1 91 ? 0.453 -7.632 1.701 1.00 91.38 91 LYS A O 1
ATOM 745 N N . LYS A 1 92 ? -1.634 -8.425 1.951 1.00 93.19 92 LYS A N 1
ATOM 746 C CA . LYS A 1 92 ? -1.596 -9.288 0.758 1.00 93.19 92 LYS A CA 1
ATOM 747 C C . LYS A 1 92 ? -1.444 -8.471 -0.523 1.00 93.19 92 LYS A C 1
ATOM 749 O O . LYS A 1 92 ? -0.634 -8.824 -1.368 1.00 93.19 92 LYS A O 1
ATOM 754 N N . ALA A 1 93 ? -2.189 -7.372 -0.657 1.00 87.94 93 ALA A N 1
ATOM 755 C CA . ALA A 1 93 ? -2.076 -6.488 -1.815 1.00 87.94 93 ALA A CA 1
ATOM 756 C C . ALA A 1 93 ? -0.681 -5.845 -1.931 1.00 87.94 93 ALA A C 1
ATOM 758 O O . ALA A 1 93 ? -0.151 -5.753 -3.033 1.00 87.94 93 ALA A O 1
ATOM 759 N N . ALA A 1 94 ? -0.072 -5.443 -0.811 1.00 88.81 94 ALA A N 1
ATOM 760 C CA . ALA A 1 94 ? 1.295 -4.927 -0.781 1.00 88.81 94 ALA A CA 1
ATOM 761 C C . ALA A 1 94 ? 2.307 -5.987 -1.242 1.00 88.81 94 ALA A C 1
ATOM 763 O O . ALA A 1 94 ? 3.098 -5.711 -2.138 1.00 88.81 94 ALA A O 1
ATOM 764 N N . ALA A 1 95 ? 2.215 -7.213 -0.713 1.00 90.25 95 ALA A N 1
ATOM 765 C CA . ALA A 1 95 ? 3.094 -8.315 -1.107 1.00 90.25 95 ALA A CA 1
ATOM 766 C C . ALA A 1 95 ? 2.989 -8.646 -2.608 1.00 90.25 95 ALA A C 1
ATOM 768 O O . ALA A 1 95 ? 4.006 -8.840 -3.267 1.00 90.25 95 ALA A O 1
ATOM 769 N N . LEU A 1 96 ? 1.772 -8.644 -3.166 1.00 90.56 96 LEU A N 1
ATOM 770 C CA . LEU A 1 96 ? 1.563 -8.838 -4.606 1.00 90.56 96 LEU A CA 1
ATOM 771 C C . LEU A 1 96 ? 2.188 -7.708 -5.435 1.00 90.56 96 LEU A C 1
ATOM 773 O O . LEU A 1 96 ? 2.835 -7.970 -6.442 1.00 90.56 96 LEU A O 1
ATOM 777 N N . LEU A 1 97 ? 2.027 -6.450 -5.014 1.00 87.94 97 LEU A N 1
ATOM 778 C CA . LEU A 1 97 ? 2.643 -5.314 -5.706 1.00 87.94 97 LEU A CA 1
ATOM 779 C C . LEU A 1 97 ? 4.176 -5.378 -5.659 1.00 87.94 97 LEU A C 1
ATOM 781 O O . LEU A 1 97 ? 4.822 -5.041 -6.649 1.00 87.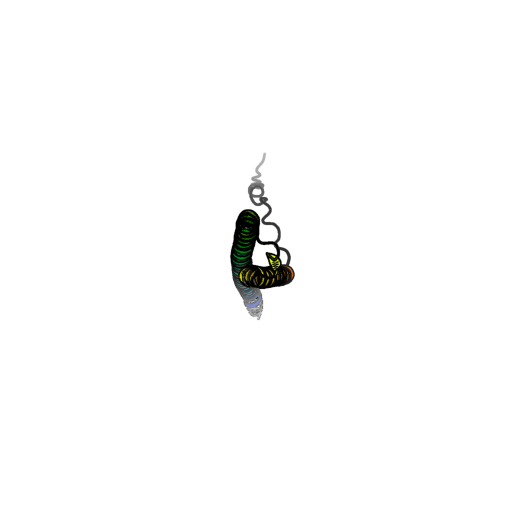94 97 LEU A O 1
ATOM 785 N N . GLU A 1 98 ? 4.760 -5.814 -4.544 1.00 88.69 98 GLU A N 1
ATOM 786 C CA . GLU A 1 98 ? 6.205 -6.034 -4.417 1.00 88.69 98 GLU A CA 1
ATOM 787 C C . GLU A 1 98 ? 6.699 -7.146 -5.350 1.00 88.69 98 GLU A C 1
ATOM 789 O O . GLU A 1 98 ? 7.671 -6.938 -6.077 1.00 88.69 98 GLU A O 1
ATOM 794 N N . GLU A 1 99 ? 5.998 -8.282 -5.400 1.00 88.62 99 GLU A N 1
ATOM 795 C CA . GLU A 1 99 ? 6.306 -9.393 -6.310 1.00 88.62 99 GLU A CA 1
ATOM 796 C C . GLU A 1 99 ? 6.215 -8.969 -7.785 1.00 88.62 99 GLU A C 1
ATOM 798 O O . GLU A 1 99 ? 7.104 -9.266 -8.587 1.00 88.62 99 GLU A O 1
ATOM 803 N N . GLU A 1 100 ? 5.181 -8.211 -8.156 1.00 85.81 100 GLU A N 1
ATOM 804 C CA . GLU A 1 100 ? 5.027 -7.676 -9.511 1.00 85.81 100 GLU A CA 1
ATOM 805 C C . GLU A 1 100 ? 6.136 -6.676 -9.867 1.00 85.81 100 GLU A C 1
ATOM 807 O O . GLU A 1 100 ? 6.628 -6.670 -10.998 1.00 85.81 100 GLU A O 1
ATOM 812 N N . ILE A 1 101 ? 6.549 -5.823 -8.922 1.00 86.38 101 ILE A N 1
ATOM 813 C CA . ILE A 1 101 ? 7.674 -4.898 -9.117 1.00 86.38 101 ILE A CA 1
ATOM 814 C C . ILE A 1 101 ? 8.973 -5.677 -9.339 1.00 86.38 101 ILE A C 1
ATOM 816 O O . ILE A 1 101 ? 9.741 -5.311 -10.230 1.00 86.38 101 ILE A O 1
ATOM 820 N N . GLU A 1 102 ? 9.218 -6.728 -8.557 1.00 84.75 102 GLU A N 1
ATOM 821 C CA . GLU A 1 102 ? 10.426 -7.549 -8.668 1.00 84.75 102 GLU A CA 1
ATOM 822 C C . GLU A 1 102 ? 10.444 -8.372 -9.962 1.00 84.75 102 GLU A C 1
ATOM 824 O O . GLU A 1 102 ? 11.472 -8.464 -10.632 1.00 84.75 102 GLU A O 1
ATOM 829 N N . THR A 1 103 ? 9.291 -8.883 -10.392 1.00 85.88 103 THR A N 1
ATOM 830 C CA . THR A 1 103 ? 9.143 -9.563 -11.688 1.00 85.88 103 THR A CA 1
ATOM 831 C C . THR A 1 103 ? 9.490 -8.617 -12.841 1.00 85.88 103 THR A C 1
ATOM 833 O O . THR A 1 103 ? 10.331 -8.934 -13.675 1.00 85.88 103 THR A O 1
ATOM 836 N N . ILE A 1 104 ? 8.941 -7.396 -12.854 1.00 80.81 104 ILE A N 1
ATOM 837 C CA . ILE A 1 104 ? 9.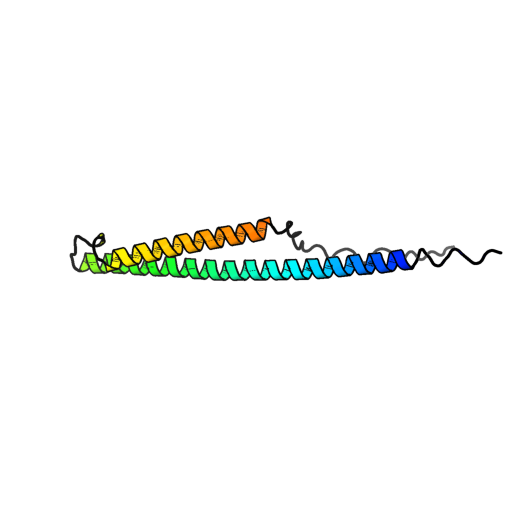248 -6.422 -13.918 1.00 80.81 104 ILE A CA 1
ATOM 838 C C . ILE A 1 104 ? 10.717 -5.973 -13.856 1.00 80.81 104 ILE A C 1
ATOM 840 O O . ILE A 1 104 ? 11.322 -5.676 -14.886 1.00 80.81 104 ILE A O 1
ATOM 844 N N . ARG A 1 105 ? 11.311 -5.908 -12.657 1.00 77.94 105 ARG A N 1
ATOM 845 C CA . ARG A 1 105 ? 12.731 -5.574 -12.477 1.00 77.94 105 ARG A CA 1
ATOM 846 C C . ARG A 1 105 ? 13.668 -6.679 -12.951 1.00 77.94 105 ARG A C 1
ATOM 848 O O . ARG A 1 105 ? 14.661 -6.355 -13.585 1.00 77.94 105 ARG A O 1
ATOM 855 N N . SER A 1 106 ? 13.360 -7.940 -12.669 1.00 77.75 106 SER A N 1
ATOM 856 C CA . SER A 1 106 ? 14.168 -9.096 -13.084 1.00 77.75 106 SER A CA 1
ATOM 857 C C . SER A 1 106 ? 14.063 -9.389 -14.584 1.00 77.75 106 SER A C 1
ATOM 859 O O . SER A 1 106 ? 15.035 -9.829 -15.194 1.00 77.75 106 SER A O 1
ATOM 861 N N . GLU A 1 107 ? 12.924 -9.077 -15.206 1.00 73.94 107 GLU A N 1
ATOM 862 C CA . GLU A 1 107 ? 12.766 -9.078 -16.667 1.00 73.94 107 GLU A CA 1
ATOM 863 C C . GLU A 1 107 ? 13.522 -7.927 -17.355 1.00 73.94 107 GLU A C 1
ATOM 865 O O . GLU A 1 107 ? 13.758 -7.962 -18.567 1.00 73.94 107 GLU A O 1
ATOM 870 N N . MET A 1 108 ? 13.922 -6.905 -16.594 1.00 60.62 108 MET A N 1
ATOM 871 C CA . MET A 1 108 ? 14.749 -5.815 -17.085 1.00 60.62 108 MET A CA 1
ATOM 872 C C . MET A 1 108 ? 16.218 -6.263 -17.069 1.00 60.62 108 MET A C 1
ATOM 874 O O . MET A 1 108 ? 16.752 -6.551 -15.998 1.00 60.62 108 MET A O 1
ATOM 878 N N . PRO A 1 109 ? 16.932 -6.291 -18.213 1.00 56.34 109 PRO A N 1
ATOM 879 C CA . PRO A 1 109 ? 18.385 -6.385 -18.159 1.00 56.34 109 PRO A CA 1
ATOM 880 C C . PRO A 1 109 ? 18.890 -5.200 -17.324 1.00 56.34 109 PRO A C 1
ATOM 882 O O . PRO A 1 109 ? 18.329 -4.103 -17.499 1.00 56.34 109 PRO A O 1
ATOM 885 N N . PRO A 1 110 ? 19.879 -5.407 -16.421 1.00 55.38 110 PRO A N 1
ATOM 886 C CA . PRO A 1 110 ? 20.323 -4.391 -15.479 1.00 55.38 110 PRO A CA 1
ATOM 887 C C . PRO A 1 110 ? 20.458 -3.074 -16.223 1.00 55.38 110 PRO A C 1
ATOM 889 O O . PRO A 1 110 ? 21.071 -3.002 -17.294 1.00 55.38 110 PRO A O 1
ATOM 892 N N . ALA A 1 111 ? 19.754 -2.058 -15.723 1.00 53.56 111 ALA A N 1
ATOM 893 C CA . ALA A 1 111 ? 20.063 -0.709 -16.126 1.00 53.56 111 ALA A CA 1
ATOM 894 C C . ALA A 1 111 ? 21.553 -0.572 -15.825 1.00 53.56 111 ALA A C 1
ATOM 896 O O . ALA A 1 111 ? 21.935 -0.674 -14.662 1.00 53.56 111 ALA A O 1
ATOM 897 N N . GLU A 1 112 ? 22.378 -0.444 -16.869 1.00 44.62 112 GLU A N 1
ATOM 898 C CA . GLU A 1 112 ? 23.614 0.309 -16.730 1.00 44.62 112 GLU A CA 1
ATOM 899 C C . GLU A 1 112 ? 23.194 1.528 -15.926 1.00 44.62 112 GLU A C 1
ATOM 901 O O . GLU A 1 112 ? 22.284 2.270 -16.330 1.00 44.62 112 GLU A O 1
ATOM 906 N N . GLU A 1 113 ? 23.723 1.586 -14.705 1.00 42.69 113 GLU A N 1
ATOM 907 C CA . GLU A 1 113 ? 23.669 2.765 -13.874 1.00 42.69 113 GLU A CA 1
ATOM 908 C C . GLU A 1 113 ? 23.931 3.915 -14.839 1.00 42.69 113 GLU A C 1
ATOM 910 O O . GLU A 1 113 ? 24.808 3.834 -15.706 1.00 42.69 113 GLU A O 1
ATOM 915 N N . L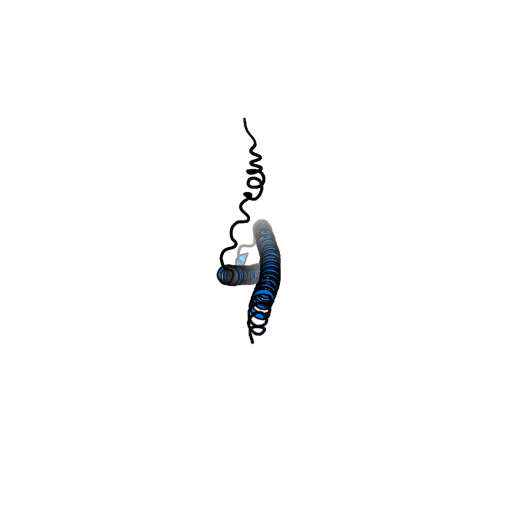EU A 1 114 ? 23.068 4.927 -14.811 1.00 45.59 114 LEU A N 1
ATOM 916 C CA . LEU A 1 114 ? 23.360 6.179 -15.488 1.00 45.59 114 LEU A CA 1
ATOM 917 C C . LEU A 1 114 ? 24.530 6.785 -14.708 1.00 45.59 114 LEU A C 1
ATOM 919 O O . LEU A 1 114 ? 24.337 7.721 -13.941 1.00 45.59 114 LEU A O 1
ATOM 923 N N . ASP A 1 115 ? 25.699 6.157 -14.833 1.00 35.75 115 ASP A N 1
ATOM 924 C CA . ASP A 1 115 ? 26.961 6.620 -14.326 1.00 35.75 115 ASP A CA 1
ATOM 925 C C . ASP A 1 115 ? 27.165 7.974 -14.970 1.00 35.75 115 ASP A C 1
ATOM 927 O O . ASP A 1 115 ? 27.046 8.171 -16.186 1.00 35.75 115 ASP A O 1
ATOM 931 N N . GLU A 1 116 ? 27.415 8.924 -14.092 1.00 45.31 116 GLU A N 1
ATOM 932 C CA . GLU A 1 116 ? 27.588 10.345 -14.320 1.00 45.31 116 GLU A CA 1
ATOM 933 C C . GLU A 1 116 ? 28.868 10.658 -15.138 1.00 45.31 116 GLU A C 1
ATOM 935 O O . GLU A 1 116 ? 29.415 11.752 -15.056 1.00 45.31 116 GLU A O 1
ATOM 940 N N . ASP A 1 117 ? 29.322 9.735 -15.992 1.00 37.44 117 ASP A N 1
ATOM 941 C CA . ASP A 1 117 ? 30.626 9.728 -16.665 1.00 37.44 117 ASP A CA 1
ATOM 942 C C . ASP A 1 117 ? 30.545 10.020 -18.178 1.00 37.44 117 ASP A C 1
ATOM 944 O O . ASP A 1 117 ? 31.295 9.487 -18.993 1.00 37.44 117 ASP A O 1
ATOM 948 N N . GLN A 1 118 ? 29.669 10.942 -18.591 1.00 40.03 118 GLN A N 1
ATOM 949 C CA . GLN A 1 118 ? 29.766 11.586 -19.917 1.00 40.03 118 GLN A CA 1
ATOM 950 C C . GLN A 1 118 ? 30.086 13.081 -19.840 1.00 40.03 118 GLN A C 1
ATOM 952 O O . GLN A 1 118 ? 29.605 13.887 -20.636 1.00 40.03 118 GLN A O 1
ATOM 957 N N . ALA A 1 119 ? 30.960 13.454 -18.907 1.00 43.53 119 ALA A N 1
ATOM 958 C CA . ALA A 1 119 ? 31.590 14.769 -18.883 1.00 43.53 119 ALA A CA 1
ATOM 959 C C . ALA A 1 119 ? 33.123 14.686 -18.863 1.00 43.53 119 ALA A C 1
ATOM 961 O O . ALA A 1 119 ? 33.753 15.524 -18.229 1.00 43.53 119 ALA A O 1
ATOM 962 N N . ASN A 1 120 ? 33.753 13.710 -19.535 1.00 42.41 120 ASN A N 1
ATOM 963 C CA . ASN A 1 120 ? 35.196 13.806 -19.778 1.00 42.41 120 ASN A CA 1
ATOM 964 C C . ASN A 1 120 ? 35.733 12.947 -20.938 1.00 42.41 120 ASN A C 1
ATOM 966 O O . ASN A 1 120 ? 36.641 12.156 -20.724 1.00 42.41 120 ASN A O 1
ATOM 970 N N . ASP A 1 121 ? 35.229 13.094 -22.169 1.00 43.94 121 ASP A N 1
ATOM 971 C CA . ASP A 1 121 ? 36.039 12.685 -23.334 1.00 43.94 121 ASP A CA 1
ATOM 972 C C . ASP A 1 121 ? 35.651 13.394 -24.641 1.00 43.94 121 ASP A C 1
ATOM 974 O O . ASP A 1 121 ? 35.200 12.785 -25.605 1.00 43.94 121 ASP A O 1
ATOM 978 N N . THR A 1 122 ? 35.825 14.717 -24.695 1.00 44.12 122 THR A N 1
ATOM 979 C CA . THR A 1 122 ? 36.044 15.407 -25.977 1.00 44.12 122 THR A CA 1
ATOM 980 C C . THR A 1 122 ? 36.992 16.585 -25.775 1.00 44.12 122 THR A C 1
ATOM 982 O O . THR A 1 122 ? 36.544 17.690 -25.485 1.00 44.12 122 THR A O 1
ATOM 985 N N . SER A 1 123 ? 38.300 16.368 -25.920 1.00 38.81 123 SER A N 1
ATOM 986 C CA . SER A 1 123 ? 39.171 17.215 -26.757 1.00 38.81 123 SER A CA 1
ATOM 987 C C . SER A 1 123 ? 40.630 16.786 -26.593 1.00 38.81 123 SER A C 1
ATOM 989 O O . SER A 1 123 ? 41.368 17.274 -25.741 1.00 38.81 123 SER A O 1
ATOM 991 N N . GLY A 1 124 ? 41.048 15.846 -27.435 1.00 40.50 124 GLY A N 1
ATOM 992 C CA . GLY A 1 124 ? 42.432 15.416 -27.542 1.00 40.50 124 GLY A CA 1
ATOM 993 C C . GLY A 1 124 ? 42.742 14.944 -28.953 1.00 40.50 124 GLY A C 1
ATOM 994 O O . GLY A 1 124 ? 42.884 13.744 -29.157 1.00 40.50 124 GLY A O 1
ATOM 995 N N . LYS A 1 125 ? 42.808 15.878 -29.918 1.00 44.25 125 LYS A N 1
ATOM 996 C CA . LYS A 1 125 ? 43.759 15.881 -31.054 1.00 44.25 125 LYS A CA 1
ATOM 997 C C . LYS A 1 125 ? 43.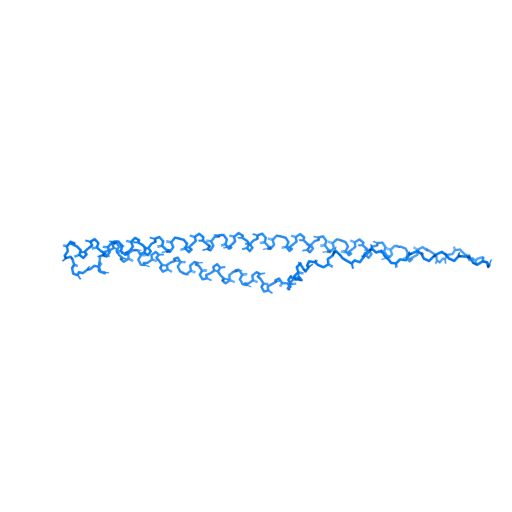419 16.959 -32.086 1.00 44.25 125 LYS A C 1
ATOM 999 O O . LYS A 1 125 ? 42.527 16.775 -32.904 1.00 44.25 125 LYS A O 1
ATOM 1004 N N . GLU A 1 126 ? 44.244 17.997 -32.144 1.00 40.53 126 GLU A N 1
ATOM 1005 C CA . GLU A 1 126 ? 44.696 18.529 -33.431 1.00 40.53 126 GLU A CA 1
ATOM 1006 C C . GLU A 1 126 ? 46.223 18.623 -33.389 1.00 40.53 126 GLU A C 1
ATOM 1008 O O . GLU A 1 126 ? 46.819 19.610 -32.967 1.00 40.53 126 GLU A O 1
ATOM 1013 N N . ASP A 1 127 ? 46.851 17.528 -33.818 1.00 48.94 127 ASP A N 1
ATOM 1014 C CA . ASP A 1 127 ? 48.194 17.547 -34.375 1.00 48.94 127 ASP A CA 1
ATOM 1015 C C . ASP A 1 127 ? 48.171 18.440 -35.625 1.00 48.94 127 ASP A C 1
ATOM 1017 O O . ASP A 1 127 ? 47.577 18.075 -36.642 1.00 48.94 127 ASP A O 1
ATOM 1021 N N . ARG A 1 128 ? 48.860 19.584 -35.598 1.00 42.03 128 ARG A N 1
ATOM 1022 C CA . ARG A 1 128 ? 49.301 20.237 -36.833 1.00 42.03 128 ARG A CA 1
ATOM 1023 C C . ARG A 1 128 ? 50.809 20.450 -36.778 1.00 42.03 128 ARG A C 1
ATOM 1025 O O . ARG A 1 128 ? 51.319 21.374 -36.153 1.00 42.03 128 ARG A O 1
ATOM 1032 N N . LYS A 1 129 ? 51.509 19.513 -37.420 1.00 50.88 129 LYS A N 1
ATOM 1033 C CA . LYS A 1 129 ? 52.905 19.636 -37.844 1.00 50.88 129 LYS A CA 1
ATOM 1034 C C . LYS A 1 129 ? 53.038 20.828 -38.794 1.00 50.88 129 LYS A C 1
ATOM 1036 O O . LYS A 1 129 ? 52.225 20.934 -39.703 1.00 50.88 129 LYS A O 1
ATOM 1041 N N . GLU A 1 130 ? 54.096 21.619 -38.645 1.00 41.44 130 GLU A N 1
ATOM 1042 C CA . GLU A 1 130 ? 55.119 21.777 -39.690 1.00 41.44 130 GLU A CA 1
ATOM 1043 C C . GLU A 1 130 ? 56.357 22.515 -39.146 1.00 41.44 130 GLU A C 1
ATOM 1045 O O . GLU A 1 130 ? 56.276 23.606 -38.591 1.00 41.44 130 GLU A O 1
ATOM 1050 N N . SER A 1 131 ? 57.491 21.823 -39.269 1.00 42.09 131 SER A N 1
ATOM 1051 C CA . SER A 1 131 ? 58.895 22.257 -39.143 1.00 42.09 131 SER A CA 1
ATOM 1052 C C . SER A 1 131 ? 59.297 23.160 -40.338 1.00 42.09 131 SER A C 1
ATOM 1054 O O . SER A 1 131 ? 58.457 23.322 -41.225 1.00 42.09 131 SER A O 1
ATOM 1056 N N . PRO A 1 132 ? 60.547 23.661 -40.493 1.00 56.03 132 PRO A N 1
ATOM 1057 C CA . PRO A 1 132 ? 61.772 23.508 -39.691 1.00 56.03 132 PRO A CA 1
ATOM 1058 C C . PRO A 1 132 ? 62.382 24.805 -39.129 1.00 56.03 132 PRO A C 1
ATOM 1060 O O . PRO A 1 132 ? 62.113 25.904 -39.661 1.00 56.03 132 PRO A O 1
#

Secondary structure (DSSP, 8-state):
----SSSHHHHHHHHHHHHHHHHHHHHHHHHHHHHHHHHHHHHHHHHHHHHHHHHHHHHHHHHHHHHHTT-S-GGGSHHHHHHHHHHHHHHHHHHHHHHHHHHHHHSS-------S--SS------------

Sequence (132 aa):
MSEELHSENQESRSEKIWRATRRTISSATFRANQYKYVVQKKIDLGAVHKKIDQLHAELGKMIDDCREAGHSQIMERDEVVQLLHKLDSLKKAAALLEEEIETIRSEMPPAEELDEDQANDTSGKEDRKESP